Protein AF-Q19PT5-F1 (afdb_monomer)

Secondary structure (DSSP, 8-state):
-GGGTTT--HHHHHHHHHHHHHHT-HHHHHHHTT----SS----HHHHHHHHHHHHSS-PPP-

Nearest PDB structures (foldseek):
  1sgl-assembly1_A  TM=9.352E-01  e=4.197E-02  Trichosanthes lepiniana
  1vd1-assembly1_A  TM=9.249E-01  e=1.296E-01  Nicotiana glutinosa

InterPro domains:
  IPR001568 Ribonuclease T2-like [PF00445] (1-60)
  IPR036430 Ribonuclease T2-like superfamily [G3DSA:3.90.730.10] (1-63)
  IPR036430 Ribonuclease T2-like superfamily [SSF55895] (1-63)

Organism: NCBI:txid88123

pLDDT: mean 97.11, std 1.95, range [83.38, 98.44]

Foldseek 3Di:
DVVCCVPADPVRVVVVVVVVCVVQVLQVLCVVLVNDDDDPDDDDPCSSQVSSCVVVVDGDDDD

Sequence (63 aa):
GRCSEQTLNQMQYFEISHDMWVSYNITEILRNASIVPHPTQTWTYSDIVAPIKAAT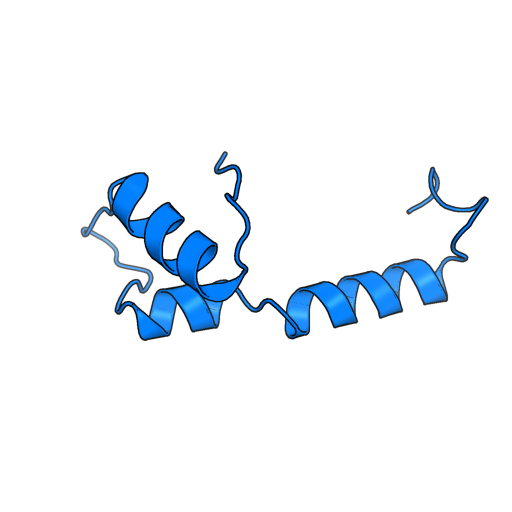KRTPLLR

Mean predicted aligned error: 2.63 Å

Radius of gyration: 15.17 Å; Cα contacts (8 Å, |Δi|>4): 32; chains: 1; bounding box: 33×19×37 Å

Solvent-accessible surface area (backbone atoms only — not comparable to full-atom values): 4060 Å² total; per-residue (Å²): 108,75,97,43,48,94,81,31,51,76,66,55,46,51,52,55,51,48,52,53,46,65,77,59,43,60,68,59,49,34,42,76,72,73,50,65,95,56,100,82,68,82,76,54,71,64,69,58,43,49,52,50,22,69,74,70,74,43,85,78,85,87,131

Structure (mmCIF, N/CA/C/O backbone):
data_AF-Q19PT5-F1
#
_entry.id   AF-Q19PT5-F1
#
loop_
_atom_site.group_PDB
_atom_site.id
_atom_site.type_symbol
_atom_site.label_atom_id
_atom_site.label_alt_id
_atom_site.label_comp_id
_atom_site.label_asym_id
_atom_site.label_entity_id
_atom_site.label_seq_id
_atom_site.pdbx_PDB_ins_code
_atom_site.Cartn_x
_atom_site.Cartn_y
_atom_site.Cartn_z
_atom_site.occupancy
_atom_site.B_iso_or_equiv
_atom_site.auth_seq_id
_atom_site.auth_comp_id
_atom_site.auth_asym_id
_atom_site.auth_atom_id
_atom_sit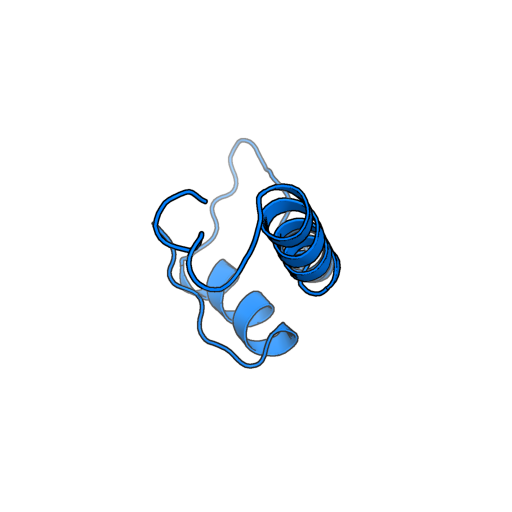e.pdbx_PDB_model_num
ATOM 1 N N . GLY A 1 1 ? 5.786 9.855 -15.185 1.00 83.38 1 GLY A N 1
ATOM 2 C CA . GLY A 1 1 ? 6.116 9.091 -16.400 1.00 83.38 1 GLY A CA 1
ATOM 3 C C . GLY A 1 1 ? 7.385 9.563 -17.081 1.00 83.38 1 GLY A C 1
ATOM 4 O O . GLY A 1 1 ? 8.279 8.756 -17.239 1.00 83.38 1 GLY A O 1
ATOM 5 N N . ARG A 1 2 ? 7.512 10.841 -17.470 1.00 95.62 2 ARG A N 1
ATOM 6 C CA . ARG A 1 2 ? 8.604 11.250 -18.381 1.00 95.62 2 ARG A CA 1
ATOM 7 C C . ARG A 1 2 ? 10.029 10.966 -17.886 1.00 95.62 2 ARG A C 1
ATOM 9 O O . ARG A 1 2 ? 10.854 10.483 -18.643 1.00 95.62 2 ARG A O 1
ATOM 16 N N . CYS A 1 3 ? 10.304 11.145 -16.593 1.00 97.75 3 CYS A N 1
ATOM 17 C CA . CYS A 1 3 ? 11.619 10.818 -16.019 1.00 97.75 3 CYS A CA 1
ATOM 18 C C . CYS A 1 3 ? 11.946 9.309 -15.976 1.00 97.75 3 CYS A C 1
ATOM 20 O O . CYS A 1 3 ? 13.028 8.944 -15.524 1.00 97.75 3 CYS A O 1
ATOM 22 N N . SER A 1 4 ? 11.017 8.433 -16.374 1.00 97.38 4 SER A N 1
ATOM 23 C CA . SER A 1 4 ? 11.241 6.994 -16.546 1.00 97.38 4 SER A CA 1
ATOM 24 C C . SER A 1 4 ? 11.232 6.565 -18.017 1.00 97.38 4 SER A C 1
ATOM 26 O O . SER A 1 4 ? 11.220 5.370 -18.277 1.00 97.38 4 SER A O 1
ATOM 28 N N . GLU A 1 5 ? 11.239 7.492 -18.981 1.00 97.19 5 GLU A N 1
ATOM 29 C CA . GLU A 1 5 ? 11.193 7.167 -20.418 1.00 97.19 5 GLU A CA 1
ATOM 30 C C . GLU A 1 5 ? 12.406 6.367 -20.905 1.00 97.19 5 GLU A C 1
ATOM 32 O O . GLU A 1 5 ? 12.277 5.587 -21.845 1.00 97.19 5 GLU A O 1
ATOM 37 N N . GLN A 1 6 ? 13.559 6.475 -20.229 1.00 97.38 6 GLN A N 1
ATOM 38 C CA . GLN A 1 6 ? 14.725 5.637 -20.533 1.00 97.38 6 GLN A CA 1
ATOM 39 C C . GLN A 1 6 ? 14.492 4.136 -20.290 1.00 97.38 6 GLN A C 1
ATOM 41 O O . GLN A 1 6 ? 15.254 3.315 -20.792 1.00 97.38 6 GLN A O 1
ATOM 46 N N . THR A 1 7 ? 13.475 3.773 -19.504 1.00 97.75 7 THR A N 1
ATOM 47 C CA . THR A 1 7 ? 13.144 2.382 -19.159 1.00 97.75 7 THR A CA 1
ATOM 48 C C . THR A 1 7 ? 11.727 1.978 -19.547 1.00 97.75 7 THR A C 1
ATOM 50 O O . THR A 1 7 ? 11.510 0.810 -19.852 1.00 97.75 7 THR A O 1
ATOM 53 N N . LEU A 1 8 ? 10.768 2.906 -19.530 1.00 97.75 8 LEU A N 1
ATO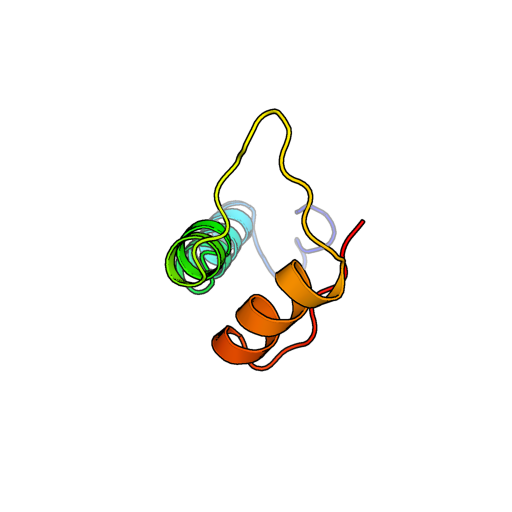M 54 C CA . LEU A 1 8 ? 9.352 2.658 -19.787 1.00 97.75 8 LEU A CA 1
ATOM 55 C C . LEU A 1 8 ? 8.824 3.660 -20.806 1.00 97.75 8 LEU A C 1
ATOM 57 O O . LEU A 1 8 ? 8.786 4.861 -20.536 1.00 97.75 8 LEU A O 1
ATOM 61 N N . ASN A 1 9 ? 8.329 3.173 -21.942 1.00 97.69 9 ASN A N 1
ATOM 62 C CA . ASN A 1 9 ? 7.546 4.026 -22.829 1.00 97.69 9 ASN A CA 1
ATOM 63 C C . ASN A 1 9 ? 6.198 4.403 -22.179 1.00 97.69 9 ASN A C 1
ATOM 65 O O . ASN A 1 9 ? 5.828 3.906 -21.111 1.00 97.69 9 ASN A O 1
ATOM 69 N N . GLN A 1 10 ? 5.443 5.293 -22.827 1.00 97.94 10 GLN A N 1
ATOM 70 C CA . GLN A 1 10 ? 4.199 5.809 -22.256 1.00 97.94 10 GLN A CA 1
ATOM 71 C C . GLN A 1 10 ? 3.179 4.707 -21.932 1.00 97.94 10 GLN A C 1
ATOM 73 O O . GLN A 1 10 ? 2.600 4.739 -20.849 1.00 97.94 10 GLN A O 1
ATOM 78 N N . MET A 1 11 ? 2.979 3.737 -22.829 1.00 98.00 11 MET A N 1
ATOM 79 C CA . MET A 1 11 ? 2.025 2.642 -22.614 1.00 98.00 11 MET A CA 1
ATOM 80 C C . MET A 1 11 ? 2.451 1.765 -21.438 1.00 98.00 11 MET A C 1
ATOM 82 O O . MET A 1 11 ? 1.675 1.574 -20.505 1.00 98.00 11 MET A O 1
ATOM 86 N N . GLN A 1 12 ? 3.718 1.348 -21.415 1.00 98.25 12 GLN A N 1
ATOM 87 C CA . GLN A 1 12 ? 4.275 0.522 -20.341 1.00 98.25 12 GLN A CA 1
ATOM 88 C C . GLN A 1 12 ? 4.193 1.208 -18.975 1.00 98.25 12 GLN A C 1
ATOM 90 O O . GLN A 1 12 ? 3.930 0.558 -17.965 1.00 98.25 12 GLN A O 1
ATOM 95 N N . TYR A 1 13 ? 4.404 2.529 -18.927 1.00 98.38 13 TYR A N 1
ATOM 96 C CA . TYR A 1 13 ? 4.264 3.293 -17.692 1.00 98.38 13 TYR A CA 1
ATOM 97 C C . TYR A 1 13 ? 2.854 3.161 -17.105 1.00 98.38 13 TYR A C 1
ATOM 99 O O . TYR A 1 13 ? 2.719 2.976 -15.895 1.00 98.38 13 TYR A O 1
ATOM 107 N N . PHE A 1 14 ? 1.813 3.236 -17.940 1.00 98.44 14 PHE A N 1
ATOM 108 C CA . PHE A 1 14 ? 0.431 3.091 -17.486 1.00 98.44 14 PHE A CA 1
ATOM 109 C C . PHE A 1 14 ? 0.078 1.647 -17.140 1.00 98.44 14 PHE A C 1
ATOM 111 O O . PHE A 1 14 ? -0.502 1.429 -16.080 1.00 98.44 14 PHE A O 1
ATOM 118 N N . GLU A 1 15 ? 0.459 0.682 -17.977 1.00 98.25 15 GLU A N 1
ATOM 119 C CA . GLU A 1 15 ? 0.190 -0.745 -17.754 1.00 98.25 15 GLU A CA 1
ATOM 120 C C . GLU A 1 15 ? 0.784 -1.215 -16.423 1.00 98.25 15 GLU A C 1
ATOM 122 O O . GLU A 1 15 ? 0.051 -1.646 -15.538 1.00 98.25 15 GLU A O 1
ATOM 127 N N . ILE A 1 16 ? 2.084 -0.999 -16.202 1.00 97.56 16 ILE A N 1
ATOM 128 C CA . ILE A 1 16 ? 2.754 -1.437 -14.969 1.00 97.56 16 ILE A CA 1
ATOM 129 C C . ILE A 1 16 ? 2.212 -0.696 -13.742 1.00 97.56 16 ILE A C 1
ATOM 131 O O . ILE A 1 16 ? 2.097 -1.275 -12.660 1.00 97.56 16 ILE A O 1
ATOM 135 N N . SER A 1 17 ? 1.869 0.589 -13.882 1.00 97.06 17 SER A N 1
ATOM 136 C CA . SER A 1 17 ? 1.266 1.346 -12.778 1.00 97.06 17 SER A CA 1
ATOM 137 C C . SER A 1 17 ? -0.118 0.803 -12.415 1.00 97.06 17 SER A C 1
ATOM 139 O O . SER A 1 17 ? -0.443 0.708 -11.231 1.00 97.06 17 SER A O 1
ATOM 141 N N . HIS A 1 18 ? -0.923 0.436 -13.415 1.00 97.88 18 HIS A N 1
ATOM 142 C CA . HIS A 1 18 ? -2.236 -0.163 -13.208 1.00 97.88 18 HIS A CA 1
ATOM 143 C C . HIS A 1 18 ? -2.117 -1.556 -12.582 1.00 97.88 18 HIS A C 1
ATOM 145 O O . HIS A 1 18 ? -2.759 -1.815 -11.566 1.00 97.88 18 HIS A O 1
ATOM 151 N N . ASP A 1 19 ? -1.226 -2.401 -13.102 1.00 98.06 19 ASP A N 1
ATOM 152 C CA . ASP A 1 19 ? -0.964 -3.740 -12.570 1.00 98.06 19 ASP A CA 1
ATOM 153 C C . ASP A 1 19 ? -0.512 -3.688 -11.107 1.00 98.06 19 ASP A C 1
ATOM 155 O O . ASP A 1 19 ? -0.989 -4.458 -10.267 1.00 98.06 19 ASP A O 1
ATOM 159 N N . MET A 1 20 ? 0.366 -2.737 -10.768 1.00 96.12 20 MET A N 1
ATOM 160 C CA . MET A 1 20 ? 0.805 -2.508 -9.390 1.00 96.12 20 MET A CA 1
ATOM 161 C C . MET A 1 20 ? -0.360 -2.086 -8.485 1.00 96.12 20 MET A C 1
ATOM 163 O O . MET A 1 20 ? -0.474 -2.573 -7.359 1.00 96.12 20 MET A O 1
ATOM 167 N N . TRP A 1 21 ? -1.233 -1.197 -8.967 1.00 96.00 21 TRP A N 1
ATOM 168 C CA . TRP A 1 21 ? -2.404 -0.737 -8.219 1.00 96.00 21 TRP A CA 1
ATOM 169 C C . TRP A 1 21 ? -3.410 -1.867 -7.956 1.00 96.00 21 TRP A C 1
ATOM 171 O O . TRP A 1 21 ? -3.886 -2.006 -6.829 1.00 96.00 21 TRP A O 1
ATOM 181 N N . VAL A 1 22 ? -3.684 -2.714 -8.954 1.00 96.31 22 VAL A N 1
ATOM 182 C CA . VAL A 1 22 ? -4.597 -3.862 -8.813 1.00 96.31 22 VAL A CA 1
ATOM 183 C C . VAL A 1 22 ? -4.010 -4.935 -7.890 1.00 96.31 2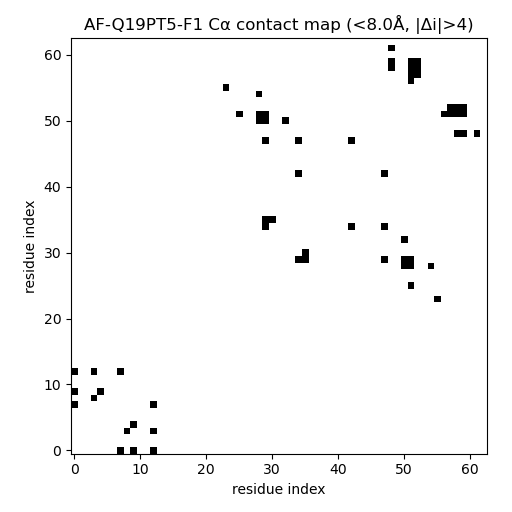2 VAL A C 1
ATOM 185 O O . VAL A 1 22 ? -4.722 -5.461 -7.035 1.00 96.31 22 VAL A O 1
ATOM 188 N N . SER A 1 23 ? -2.710 -5.226 -8.010 1.00 95.25 23 SER A N 1
ATOM 189 C CA . SER A 1 23 ? -2.030 -6.265 -7.216 1.00 95.25 23 SER A CA 1
ATOM 190 C C . SER A 1 23 ? -2.002 -5.959 -5.715 1.00 95.25 23 SER A C 1
ATOM 192 O O . SER A 1 23 ? -2.008 -6.871 -4.890 1.00 95.25 23 SER A O 1
ATOM 194 N N . TYR A 1 24 ? -1.983 -4.674 -5.350 1.00 95.69 24 TYR A N 1
ATOM 195 C CA . TYR A 1 24 ? -1.948 -4.212 -3.963 1.00 95.69 24 TYR A CA 1
ATOM 196 C C . TYR A 1 24 ? -3.068 -3.208 -3.694 1.00 95.69 24 TYR A C 1
ATOM 198 O O . TYR A 1 24 ? -2.820 -2.081 -3.260 1.00 95.69 24 TYR A O 1
ATOM 206 N N . ASN A 1 25 ? -4.311 -3.623 -3.945 1.00 97.62 25 ASN A N 1
ATOM 207 C CA . ASN A 1 25 ? -5.485 -2.783 -3.741 1.00 97.62 25 ASN A CA 1
ATOM 208 C C . ASN A 1 25 ? -5.667 -2.419 -2.252 1.00 97.62 25 ASN A C 1
ATOM 210 O O . ASN A 1 25 ? -6.251 -3.164 -1.460 1.00 97.62 25 ASN A O 1
ATOM 214 N N . ILE A 1 26 ? -5.155 -1.244 -1.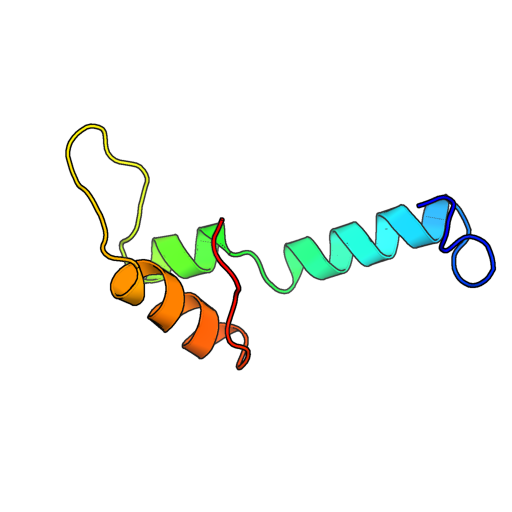873 1.00 97.81 26 ILE A N 1
ATOM 215 C CA . ILE A 1 26 ? -5.160 -0.739 -0.494 1.00 97.81 26 ILE A CA 1
ATOM 216 C C . ILE A 1 26 ? -6.584 -0.575 0.045 1.00 97.81 26 ILE A C 1
ATOM 218 O O . ILE A 1 26 ? -6.821 -0.828 1.223 1.00 97.81 26 ILE A O 1
ATOM 222 N N . THR A 1 27 ? -7.544 -0.200 -0.802 1.00 97.81 27 THR A N 1
ATOM 223 C CA . THR A 1 27 ? -8.942 -0.029 -0.391 1.00 97.81 27 THR A CA 1
ATOM 224 C C . THR A 1 27 ? -9.554 -1.349 0.066 1.00 97.81 27 THR A C 1
ATOM 226 O O . THR A 1 27 ? -10.190 -1.382 1.116 1.00 97.81 27 THR A O 1
ATOM 229 N N . GLU A 1 28 ? -9.330 -2.441 -0.670 1.00 98.06 28 GLU A N 1
ATOM 230 C CA . GLU A 1 28 ? -9.808 -3.768 -0.257 1.00 98.06 28 GLU A CA 1
ATOM 231 C C . GLU A 1 28 ? -9.097 -4.261 1.006 1.00 98.06 28 GLU A C 1
ATOM 233 O O . GLU A 1 28 ? -9.736 -4.808 1.903 1.00 98.06 28 GLU A O 1
ATOM 238 N N . ILE A 1 29 ? -7.788 -4.011 1.130 1.00 98.25 29 ILE A N 1
ATOM 239 C CA . ILE A 1 29 ? -7.028 -4.358 2.340 1.00 98.25 29 ILE A CA 1
ATOM 240 C C . ILE A 1 29 ? -7.623 -3.666 3.576 1.00 98.25 29 ILE A C 1
ATOM 242 O O . ILE A 1 29 ? -7.839 -4.316 4.599 1.00 98.25 29 ILE A O 1
ATOM 246 N N . LEU A 1 30 ? -7.910 -2.365 3.484 1.00 98.31 30 LEU A N 1
ATOM 247 C CA . LEU A 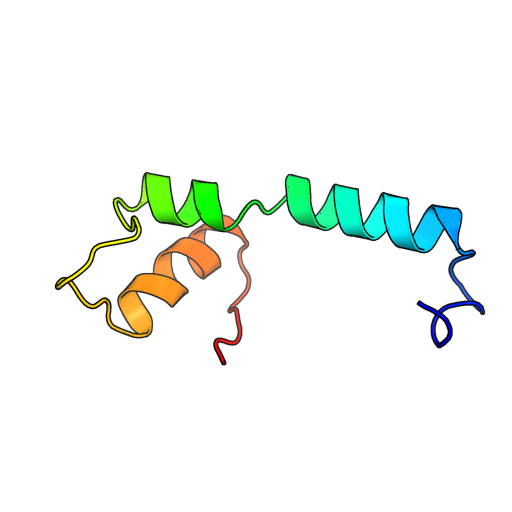1 30 ? -8.504 -1.601 4.582 1.00 98.31 30 LEU A CA 1
ATOM 248 C C . LEU A 1 30 ? -9.943 -2.044 4.867 1.00 98.31 30 LEU A C 1
ATOM 250 O O . LEU A 1 30 ? -10.293 -2.253 6.029 1.00 98.31 30 LEU A O 1
ATOM 254 N N . ARG A 1 31 ? -10.751 -2.292 3.829 1.00 98.12 31 ARG A N 1
ATOM 255 C CA . ARG A 1 31 ? -12.116 -2.810 3.994 1.00 98.12 31 ARG A CA 1
ATOM 256 C C . ARG A 1 31 ? -12.134 -4.155 4.723 1.00 98.12 31 ARG A C 1
ATOM 258 O O . ARG A 1 31 ? -12.949 -4.331 5.623 1.00 98.12 31 ARG A O 1
ATOM 265 N N . ASN A 1 32 ? -11.221 -5.072 4.398 1.00 97.69 32 ASN A N 1
ATOM 266 C CA . ASN A 1 32 ? -11.101 -6.363 5.087 1.00 97.69 32 ASN A CA 1
ATOM 267 C C . ASN A 1 32 ? -10.718 -6.214 6.567 1.00 97.69 32 ASN A C 1
ATOM 269 O O . ASN A 1 32 ? -11.066 -7.063 7.383 1.00 9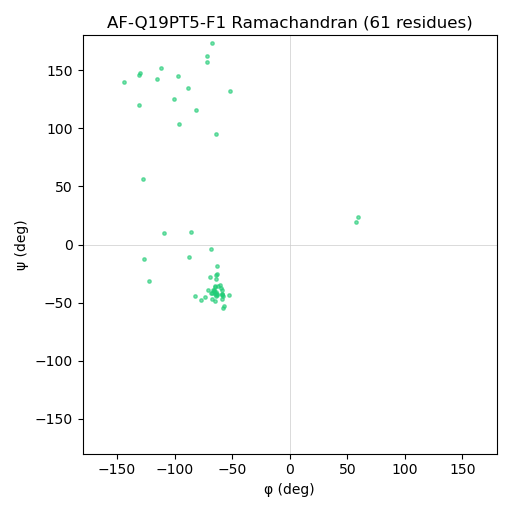7.69 32 ASN A O 1
ATOM 273 N N . ALA A 1 33 ? -10.048 -5.118 6.929 1.00 97.62 33 ALA A N 1
ATOM 274 C CA . ALA A 1 33 ? -9.774 -4.738 8.312 1.00 97.62 33 ALA A CA 1
ATOM 275 C C . ALA A 1 33 ? -10.927 -3.943 8.964 1.00 97.62 33 ALA A C 1
ATOM 277 O O . ALA A 1 33 ? -10.750 -3.387 10.044 1.00 97.62 33 ALA A O 1
ATOM 278 N N . SER A 1 34 ? -12.104 -3.877 8.327 1.00 97.19 34 SER A N 1
ATOM 279 C CA . SER A 1 34 ? -13.254 -3.059 8.748 1.00 97.19 34 SER A CA 1
ATOM 280 C C . SER A 1 34 ? -12.958 -1.553 8.832 1.00 97.19 34 SER A C 1
ATOM 282 O O . SER A 1 34 ? -13.649 -0.812 9.529 1.00 97.19 34 SER A O 1
ATOM 284 N N . ILE A 1 35 ? -11.950 -1.079 8.093 1.00 97.75 35 ILE A N 1
ATOM 285 C CA . ILE A 1 35 ? -11.616 0.339 7.947 1.00 97.75 35 ILE A CA 1
ATOM 286 C C . ILE A 1 35 ? -12.269 0.834 6.659 1.00 97.75 35 ILE A C 1
ATOM 288 O O . ILE A 1 35 ? -11.813 0.552 5.550 1.00 97.75 35 ILE A O 1
ATOM 292 N N . VAL A 1 36 ? -13.367 1.566 6.811 1.00 97.19 36 VAL A N 1
ATOM 293 C CA . VAL A 1 36 ? -14.153 2.133 5.710 1.00 97.19 36 VAL A CA 1
ATOM 294 C C . VAL A 1 36 ? -14.409 3.612 5.972 1.00 97.19 36 VAL A C 1
ATOM 296 O O . VAL A 1 36 ? -14.556 3.972 7.133 1.00 97.19 36 VAL A O 1
ATOM 299 N N . PRO A 1 37 ? -14.500 4.476 4.945 1.00 96.44 37 PRO A N 1
ATOM 300 C CA . PRO A 1 37 ? -14.757 5.900 5.145 1.00 96.44 37 PRO A CA 1
ATOM 301 C C . PRO A 1 37 ? -15.983 6.154 6.032 1.00 96.44 37 PRO A C 1
ATOM 303 O O . PRO A 1 37 ? -17.047 5.579 5.807 1.00 96.44 37 PRO A O 1
ATOM 306 N N . HIS A 1 38 ? -15.836 7.026 7.028 1.00 96.25 38 HIS A N 1
ATOM 307 C CA . HIS A 1 38 ? -16.878 7.319 8.008 1.00 96.25 38 HIS A CA 1
ATOM 308 C C . HIS A 1 38 ? -16.838 8.807 8.385 1.00 96.25 38 HIS A C 1
ATOM 310 O O . HIS A 1 38 ? -15.747 9.358 8.534 1.00 96.25 38 HIS A O 1
ATOM 316 N N . PRO A 1 39 ? -17.992 9.478 8.553 1.00 96.69 39 PRO A N 1
ATOM 317 C CA . PRO A 1 39 ? -18.041 10.930 8.747 1.00 96.69 39 PRO A CA 1
ATOM 318 C C . PRO A 1 39 ? -17.478 11.410 10.092 1.00 96.69 39 PRO A C 1
ATOM 320 O O . PRO A 1 39 ? -17.021 12.544 10.186 1.00 96.69 39 PRO A O 1
ATOM 323 N N . THR A 1 40 ? -17.529 10.578 11.135 1.00 97.50 40 THR A N 1
ATOM 324 C CA . THR A 1 40 ? -17.141 10.965 12.509 1.00 97.50 40 THR A CA 1
ATOM 325 C C . THR A 1 40 ? -16.103 10.050 13.151 1.00 97.50 40 THR A C 1
ATOM 327 O O . THR A 1 40 ? -15.557 10.388 14.197 1.00 97.50 40 THR A O 1
ATOM 330 N N . GLN A 1 41 ? -15.837 8.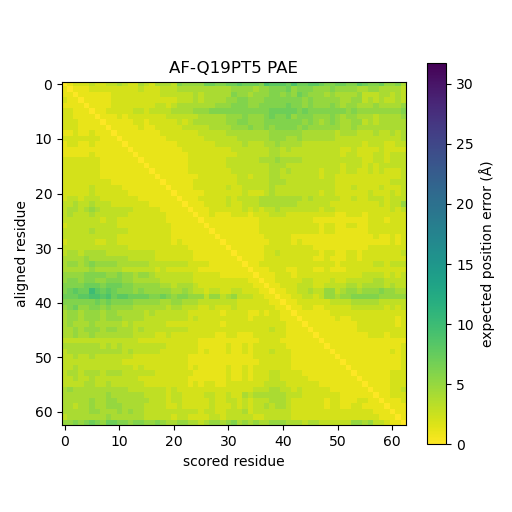887 12.551 1.00 96.12 41 GLN A N 1
ATOM 331 C CA . GLN A 1 41 ? -14.895 7.920 13.107 1.00 96.12 41 GLN A CA 1
ATOM 332 C C . GLN A 1 41 ? -13.515 8.278 12.580 1.00 96.12 41 GLN A C 1
ATOM 334 O O . GLN A 1 41 ? -13.345 8.533 11.390 1.00 96.12 41 GLN A O 1
ATOM 339 N N . THR A 1 42 ? -12.535 8.270 13.470 1.00 97.00 42 THR A N 1
ATOM 340 C CA . THR A 1 42 ? -11.132 8.447 13.119 1.00 97.00 42 THR A CA 1
ATOM 341 C C . THR A 1 42 ? -10.380 7.141 13.353 1.00 97.00 42 THR A C 1
ATOM 343 O O . THR A 1 42 ? -10.767 6.324 14.193 1.00 97.00 42 THR A O 1
ATOM 346 N N . TRP A 1 43 ? -9.311 6.938 12.588 1.00 97.19 43 TRP A N 1
ATOM 347 C CA . TRP A 1 43 ? -8.375 5.830 12.765 1.00 97.19 43 TRP A CA 1
ATOM 348 C C . TRP A 1 43 ? -7.022 6.397 13.147 1.00 97.19 43 TRP A C 1
ATOM 350 O O . TRP A 1 43 ? -6.607 7.443 12.640 1.00 97.19 43 TRP A O 1
ATOM 360 N N . THR A 1 44 ? -6.326 5.708 14.040 1.00 97.50 44 THR A N 1
ATOM 361 C CA . THR A 1 44 ? -4.948 6.061 14.354 1.00 97.50 44 THR A CA 1
ATOM 362 C C . THR A 1 44 ? -4.034 5.699 13.186 1.00 97.50 44 THR A C 1
ATOM 364 O O . THR A 1 44 ? -4.359 4.877 12.326 1.00 97.50 44 THR A O 1
ATOM 367 N N . TYR A 1 45 ? -2.836 6.281 13.176 1.00 97.12 45 TYR A N 1
ATOM 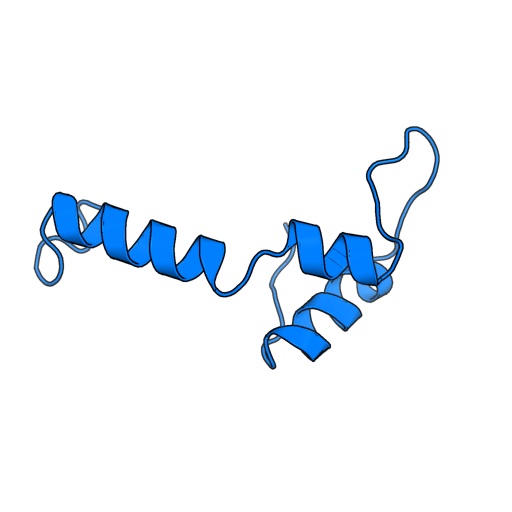368 C CA . TYR A 1 45 ? -1.807 5.921 12.202 1.00 97.12 45 TYR A CA 1
ATOM 369 C C . TYR A 1 45 ? -1.539 4.405 12.183 1.00 97.12 45 TYR A C 1
ATOM 371 O O . TYR A 1 45 ? -1.451 3.797 11.116 1.00 97.12 45 TYR A O 1
ATOM 379 N N . SER A 1 46 ? -1.443 3.777 13.362 1.00 97.50 46 SER A N 1
ATOM 380 C CA . SER A 1 46 ? -1.211 2.335 13.487 1.00 97.50 46 SER A CA 1
ATOM 381 C C . SER A 1 46 ? -2.357 1.497 12.933 1.00 97.50 46 SER A C 1
ATOM 383 O O . SER A 1 46 ? -2.078 0.473 12.310 1.00 97.50 46 SER A O 1
ATOM 385 N N . ASP A 1 47 ? -3.606 1.944 13.097 1.00 97.62 47 ASP A N 1
ATOM 386 C CA . ASP A 1 47 ? -4.782 1.225 12.590 1.00 97.62 47 ASP A CA 1
ATOM 387 C C . ASP A 1 47 ? -4.741 1.109 11.062 1.00 97.62 47 ASP A C 1
ATOM 389 O O . ASP A 1 47 ? -5.105 0.075 10.513 1.00 97.62 47 ASP A O 1
ATOM 393 N N . ILE A 1 48 ? -4.231 2.133 10.369 1.00 98.12 48 ILE A N 1
ATOM 394 C CA . ILE A 1 48 ? -4.102 2.135 8.905 1.00 98.12 48 ILE A CA 1
ATOM 395 C C . ILE A 1 48 ? -2.837 1.385 8.457 1.00 98.12 48 ILE A C 1
ATOM 397 O O . ILE A 1 48 ? -2.873 0.593 7.513 1.00 98.12 48 ILE A O 1
ATOM 401 N N . VAL A 1 49 ? -1.697 1.608 9.120 1.00 98.25 49 VAL A N 1
ATOM 402 C CA . VAL A 1 49 ? -0.409 1.031 8.695 1.00 98.25 49 VAL A CA 1
ATOM 403 C C . VAL A 1 49 ? -0.332 -0.477 8.921 1.00 98.25 49 VAL A C 1
ATOM 405 O O . VAL A 1 49 ? 0.225 -1.183 8.077 1.00 98.25 49 VAL A O 1
ATOM 408 N N . ALA A 1 50 ? -0.864 -0.987 10.032 1.00 98.19 50 ALA A N 1
ATOM 409 C CA . ALA A 1 50 ? -0.775 -2.403 10.380 1.00 98.19 50 ALA A CA 1
ATOM 410 C C . ALA A 1 50 ? -1.364 -3.347 9.307 1.00 98.19 50 ALA A C 1
ATOM 412 O O . ALA A 1 50 ? -0.626 -4.233 8.857 1.00 98.19 50 ALA A O 1
ATOM 413 N N . PRO A 1 51 ? -2.616 -3.177 8.831 1.00 98.19 51 PRO A N 1
ATOM 414 C CA . PRO A 1 51 ? -3.190 -4.060 7.814 1.00 98.19 51 PRO A CA 1
ATOM 415 C C . PRO A 1 51 ? -2.470 -3.948 6.464 1.00 98.19 51 PRO A C 1
ATOM 417 O O . PRO A 1 51 ? -2.194 -4.969 5.833 1.00 98.19 51 PRO A O 1
ATOM 420 N N . ILE A 1 52 ? -2.069 -2.740 6.048 1.00 98.19 52 ILE A N 1
ATOM 421 C CA . ILE A 1 52 ? -1.309 -2.544 4.803 1.00 98.19 52 ILE A CA 1
ATOM 422 C C . ILE A 1 52 ? 0.048 -3.251 4.884 1.00 98.19 52 ILE A C 1
ATOM 424 O O . ILE A 1 52 ? 0.441 -3.952 3.947 1.00 98.19 52 ILE A O 1
ATOM 428 N N . LYS A 1 53 ? 0.750 -3.131 6.017 1.00 98.38 53 LYS A N 1
ATOM 429 C CA . LYS A 1 53 ? 2.028 -3.815 6.244 1.00 98.38 53 LYS A CA 1
ATOM 430 C C . LYS A 1 53 ? 1.873 -5.329 6.275 1.00 98.38 53 LYS A C 1
ATOM 432 O O . LYS A 1 53 ? 2.696 -6.038 5.696 1.00 98.38 53 LYS A O 1
ATOM 437 N N . ALA A 1 54 ? 0.825 -5.833 6.918 1.00 98.00 54 ALA A N 1
ATOM 438 C CA . ALA A 1 54 ? 0.556 -7.263 6.995 1.00 98.00 54 ALA A CA 1
ATOM 439 C C . ALA A 1 54 ? 0.264 -7.875 5.615 1.00 98.00 54 ALA A C 1
ATOM 441 O O . ALA A 1 54 ? 0.771 -8.963 5.323 1.00 98.00 54 ALA A O 1
ATOM 442 N N . ALA A 1 55 ? -0.495 -7.172 4.768 1.00 97.75 55 ALA A N 1
ATOM 443 C CA . ALA A 1 55 ? -0.877 -7.627 3.433 1.00 97.75 55 ALA A CA 1
ATOM 444 C C . ALA A 1 55 ? 0.264 -7.497 2.410 1.00 97.75 55 ALA A C 1
ATOM 446 O O . ALA A 1 55 ? 0.578 -8.451 1.704 1.00 97.75 55 ALA A O 1
ATOM 447 N N . THR A 1 56 ? 0.930 -6.342 2.359 1.00 96.81 56 THR A N 1
ATOM 448 C CA . THR A 1 56 ? 1.973 -6.056 1.351 1.00 96.81 56 THR A CA 1
ATOM 449 C C . THR A 1 56 ? 3.370 -6.523 1.762 1.00 96.81 56 THR A C 1
ATOM 451 O O . THR A 1 56 ? 4.296 -6.487 0.953 1.00 96.81 56 THR A O 1
ATOM 454 N N . LYS A 1 57 ? 3.549 -6.921 3.031 1.00 97.31 57 LYS A N 1
ATOM 455 C CA . LYS A 1 57 ? 4.849 -7.215 3.667 1.00 97.31 57 LYS A CA 1
ATOM 456 C C . LYS A 1 57 ? 5.835 -6.040 3.622 1.00 97.31 57 LYS A C 1
ATOM 458 O O . LYS A 1 57 ? 7.035 -6.229 3.807 1.00 97.31 57 LYS A O 1
ATOM 463 N N . ARG A 1 58 ? 5.341 -4.818 3.404 1.00 96.12 58 ARG A N 1
ATOM 464 C CA . ARG A 1 58 ? 6.126 -3.579 3.339 1.00 96.12 58 ARG A CA 1
ATOM 465 C C . ARG A 1 58 ? 5.494 -2.521 4.226 1.00 96.12 58 ARG A C 1
ATOM 467 O O . ARG A 1 58 ? 4.280 -2.456 4.345 1.00 96.12 58 ARG A O 1
ATOM 474 N N . THR A 1 59 ? 6.303 -1.669 4.844 1.00 97.12 59 THR A N 1
ATOM 475 C CA . THR A 1 59 ? 5.772 -0.556 5.640 1.00 97.12 59 THR A CA 1
ATOM 476 C C . THR A 1 59 ? 5.407 0.603 4.704 1.00 97.12 59 THR A C 1
ATOM 478 O O . THR A 1 59 ? 6.315 1.137 4.063 1.00 97.12 59 THR A O 1
ATOM 481 N N . PRO A 1 60 ? 4.125 0.999 4.589 1.00 96.81 60 PRO A N 1
ATOM 482 C CA . PRO A 1 60 ? 3.740 2.167 3.803 1.00 96.81 60 PRO A CA 1
ATOM 483 C C . PRO A 1 60 ? 4.157 3.471 4.497 1.00 96.81 60 PRO A C 1
ATOM 485 O O . PRO A 1 60 ? 4.293 3.525 5.720 1.00 96.81 60 PRO A O 1
ATOM 488 N N . LEU A 1 61 ? 4.296 4.534 3.705 1.00 96.81 61 LEU A N 1
ATOM 489 C CA . LEU A 1 61 ? 4.382 5.909 4.192 1.00 96.81 61 LEU A CA 1
ATOM 490 C C . LEU A 1 61 ? 3.011 6.571 4.022 1.00 96.81 61 LEU A C 1
ATOM 492 O O . LEU A 1 61 ? 2.491 6.595 2.907 1.00 96.81 61 LEU A O 1
ATOM 496 N N . LEU A 1 62 ? 2.448 7.115 5.101 1.00 95.81 62 LEU A N 1
ATOM 497 C CA . LEU A 1 62 ? 1.227 7.926 5.047 1.00 95.81 62 LEU A CA 1
ATOM 498 C C . LEU A 1 62 ? 1.598 9.416 5.014 1.00 95.81 62 LEU A C 1
ATOM 500 O O . LEU A 1 62 ? 2.599 9.813 5.614 1.00 95.81 62 LEU A O 1
ATOM 504 N N . ARG A 1 63 ? 0.820 10.215 4.282 1.00 94.50 63 ARG A N 1
ATOM 505 C CA . ARG A 1 63 ? 0.985 11.666 4.135 1.00 94.50 63 ARG A CA 1
ATOM 506 C C . ARG A 1 63 ? -0.336 12.370 4.370 1.00 94.50 63 ARG A C 1
ATOM 508 O O . ARG A 1 63 ? -1.365 11.767 3.996 1.00 94.50 63 ARG A O 1
#